Protein AF-A0A96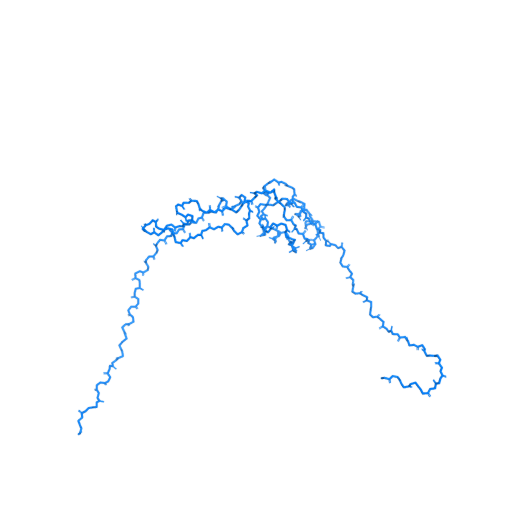7XVN3-F1 (afdb_monomer)

Solvent-accessible surface area (backbone atoms only — not comparable to full-atom values): 9947 Å² total; per-residue (Å²): 134,88,84,81,89,66,97,76,91,80,89,77,88,74,90,70,81,77,78,78,86,79,85,83,71,70,46,79,48,76,34,35,53,33,37,35,65,71,79,42,79,40,82,32,69,46,58,71,54,41,42,75,48,28,42,64,95,50,77,76,70,59,39,54,61,54,52,44,49,41,40,73,71,68,49,59,40,35,34,42,27,28,51,77,66,92,84,70,48,55,30,58,48,78,53,64,86,37,16,54,54,46,101,84,67,50,47,78,45,75,49,65,40,96,36,45,33,72,61,34,73,74,65,83,86,86,87,80,92,80,81,80,87,75,75,80,75,76,77,77,84,68,80,76,84,87,82,89,87,89,132

Radius of gyration: 32.34 Å; Cα contacts (8 Å, |Δi|>4): 183; chains: 1; bounding box: 87×84×62 Å

Mean predicted aligned error: 13.22 Å

Foldseek 3Di:
DDDDDDDDDDDDDDPDDDPPDDDPLEEEEEEAFAWADAQDKDKDQALVVCCVHGNAPDDDDCRNVVRNVCVVVVRGMYIYHHHDDPPFDWDFQPPPPGADADVVRHHDGTDIDPTTHPVNVPDDDDDDDDDPPPPPPPPPPPPDDPDDDDD

Nearest PDB structures (foldseek):
  8bky-assembly1_A  TM=7.653E-01  e=6.037E-07  Streptomyces coelicolor A3(2)
  9ezm-assembly1_A  TM=6.436E-01  e=4.775E-06  Halogeometricum borinquense DSM 11551
  3foa-assembly1_A  TM=8.778E-01  e=8.072E-03  Tequatrovirus T4
  3j2m-assembly1_U  TM=8.778E-01  e=8.072E-03  Tequatrovirus T4
  8q1i-assembly1_B  TM=6.507E-01  e=1.444E-02  Staphylococcus phage 812

Secondary structure (DSSP, 8-state):
-----SSS-------PPPPPPPP---EEEEE--SSS-BS--EEESSHHHHHHHH-SS-SSSSHHHHHHHHHHTT---EEEEE---TT----B--SGGGEEEPTTS-EEEE-B-SSSSGGGGG-----------------------------

pLDDT: mean 80.83, std 15.82, range [36.34, 97.44]

Structure (mmCIF, N/CA/C/O backbone):
data_AF-A0A967XVN3-F1
#
_entry.id   AF-A0A967XVN3-F1
#
loop_
_atom_site.group_PDB
_atom_site.id
_atom_site.type_symbol
_atom_site.label_atom_id
_atom_site.label_alt_id
_atom_site.label_comp_id
_atom_site.label_asym_id
_atom_site.label_entity_id
_atom_site.label_seq_id
_atom_site.pdbx_PDB_ins_code
_atom_site.Cartn_x
_atom_site.Cartn_y
_atom_site.Cartn_z
_atom_site.occupancy
_atom_site.B_iso_or_equiv
_atom_site.auth_seq_id
_atom_site.auth_comp_id
_atom_site.auth_asym_id
_atom_site.auth_atom_id
_atom_site.pdbx_PDB_model_num
ATOM 1 N N . MET A 1 1 ? 29.209 -35.602 -27.046 1.00 56.28 1 MET A N 1
ATOM 2 C CA . MET A 1 1 ? 30.549 -35.497 -26.429 1.00 56.28 1 MET A CA 1
ATOM 3 C C . MET A 1 1 ? 31.554 -35.508 -27.567 1.00 56.28 1 MET A C 1
ATOM 5 O O . MET A 1 1 ? 31.490 -36.427 -28.370 1.00 56.28 1 MET A O 1
ATOM 9 N N . ILE A 1 2 ? 32.365 -34.458 -27.725 1.00 62.34 2 ILE A N 1
ATOM 10 C CA . ILE A 1 2 ? 33.349 -34.391 -28.818 1.00 62.34 2 ILE A CA 1
ATOM 11 C C . ILE A 1 2 ? 34.556 -35.232 -28.404 1.00 62.34 2 ILE A C 1
ATOM 13 O O . ILE A 1 2 ? 35.124 -34.995 -27.341 1.00 62.34 2 ILE A O 1
ATOM 17 N N . ASP A 1 3 ? 34.905 -36.210 -29.229 1.00 67.56 3 ASP A N 1
ATOM 18 C CA . ASP A 1 3 ? 36.033 -37.111 -29.015 1.00 67.56 3 ASP A CA 1
ATOM 19 C C . ASP A 1 3 ? 37.289 -36.512 -29.677 1.00 67.56 3 ASP A C 1
ATOM 21 O O . ASP A 1 3 ? 37.406 -36.481 -30.903 1.00 67.56 3 ASP A O 1
ATOM 25 N N . LEU A 1 4 ? 38.187 -35.943 -28.866 1.00 73.75 4 LEU A N 1
ATOM 26 C CA . LEU A 1 4 ? 39.402 -35.252 -29.315 1.00 73.75 4 LEU A CA 1
ATOM 27 C C . LEU A 1 4 ? 40.594 -36.209 -29.205 1.00 73.75 4 LEU A C 1
ATOM 29 O O . LEU A 1 4 ? 41.177 -36.368 -28.136 1.00 73.75 4 LEU A O 1
ATOM 33 N N . ARG A 1 5 ? 40.944 -36.871 -30.312 1.00 69.25 5 ARG A N 1
ATOM 34 C CA . ARG A 1 5 ? 41.930 -37.970 -30.325 1.00 69.25 5 ARG A CA 1
ATOM 35 C C . ARG A 1 5 ? 43.361 -37.574 -30.698 1.00 69.25 5 ARG A C 1
ATOM 37 O O . ARG A 1 5 ? 44.228 -38.440 -30.750 1.00 69.25 5 ARG A O 1
ATOM 44 N N . THR A 1 6 ? 43.636 -36.296 -30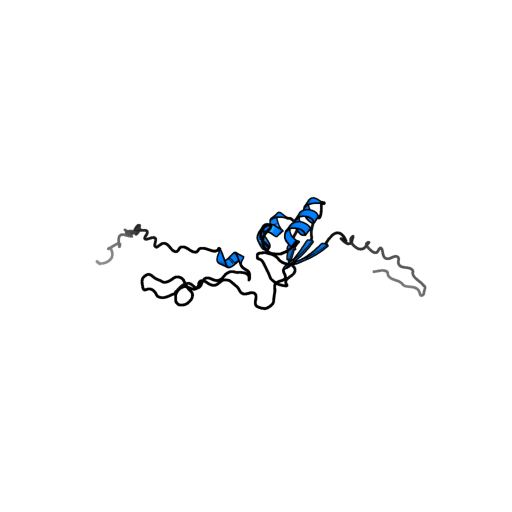.944 1.00 80.50 6 THR A N 1
ATOM 45 C CA . THR A 1 6 ? 44.976 -35.824 -31.335 1.00 80.50 6 THR A CA 1
ATOM 46 C C . THR A 1 6 ? 45.370 -34.558 -30.576 1.00 80.50 6 THR A C 1
ATOM 48 O O . THR A 1 6 ? 44.510 -33.709 -30.341 1.00 80.50 6 THR A O 1
ATOM 51 N N . PRO A 1 7 ? 46.650 -34.395 -30.194 1.00 77.44 7 PRO A N 1
ATOM 52 C CA . PRO A 1 7 ? 47.117 -33.161 -29.572 1.00 77.44 7 PRO A CA 1
ATOM 53 C C . PRO A 1 7 ? 47.007 -31.988 -30.560 1.00 77.44 7 PRO A C 1
ATOM 55 O O . PRO A 1 7 ? 47.524 -32.056 -31.673 1.00 77.44 7 PRO A O 1
ATOM 58 N N . GLY A 1 8 ? 46.320 -30.918 -30.152 1.00 82.94 8 GLY A N 1
ATOM 59 C CA . GLY A 1 8 ? 46.074 -29.727 -30.967 1.00 82.94 8 GLY A CA 1
ATOM 60 C C . GLY A 1 8 ? 45.205 -28.693 -30.243 1.00 82.94 8 GLY A C 1
ATOM 61 O O . GLY A 1 8 ? 44.666 -28.965 -29.170 1.00 82.94 8 GLY A O 1
ATOM 62 N N . VAL A 1 9 ? 45.079 -27.495 -30.820 1.00 85.75 9 VAL A N 1
ATOM 63 C CA . VAL A 1 9 ? 44.182 -26.439 -30.320 1.00 85.75 9 VAL A CA 1
ATOM 64 C C . VAL A 1 9 ? 42.836 -26.567 -31.027 1.00 85.75 9 VAL A C 1
ATOM 66 O O . VAL A 1 9 ? 42.774 -26.502 -32.252 1.00 85.75 9 VAL A O 1
ATOM 69 N N . TYR A 1 10 ? 41.763 -26.728 -30.253 1.00 81.38 10 TYR A N 1
ATOM 70 C CA . TYR A 1 10 ? 40.398 -26.841 -30.766 1.00 81.38 10 TYR A CA 1
ATOM 71 C C . TYR A 1 10 ? 39.571 -25.648 -30.304 1.00 81.38 10 TYR A C 1
ATOM 73 O O . TYR A 1 10 ? 39.426 -25.412 -29.104 1.00 81.38 10 TYR A O 1
ATOM 81 N N . ILE A 1 11 ? 39.008 -24.912 -31.259 1.00 81.06 11 ILE A N 1
ATOM 82 C CA . ILE A 1 11 ? 38.054 -23.841 -30.981 1.00 81.06 11 ILE A CA 1
ATOM 83 C C . ILE A 1 11 ? 36.667 -24.472 -30.928 1.00 81.06 11 ILE A C 1
ATOM 85 O O . ILE A 1 11 ? 36.260 -25.183 -31.847 1.00 81.06 11 ILE A O 1
ATOM 89 N N . ARG A 1 12 ? 35.951 -24.232 -29.832 1.00 80.44 12 ARG A N 1
ATOM 90 C CA . ARG A 1 12 ? 34.535 -24.566 -29.714 1.00 80.44 12 ARG A CA 1
ATOM 91 C C . ARG A 1 12 ? 33.752 -23.271 -29.653 1.00 80.44 12 ARG A C 1
ATOM 93 O O . ARG A 1 12 ? 33.872 -22.529 -28.682 1.00 80.44 12 ARG A O 1
ATOM 100 N N . GLU A 1 13 ? 32.919 -23.054 -30.655 1.00 80.94 13 GLU A N 1
ATOM 101 C CA . GLU A 1 13 ? 31.881 -22.039 -30.581 1.00 80.94 13 GLU A CA 1
ATOM 102 C C . GLU A 1 13 ? 30.761 -22.576 -29.692 1.00 80.94 13 GLU A C 1
ATOM 104 O O . GLU A 1 13 ? 30.229 -23.667 -29.906 1.00 80.94 13 GLU A O 1
ATOM 109 N N . VAL A 1 14 ? 30.474 -21.845 -28.622 1.00 84.00 14 VAL A N 1
ATOM 110 C CA . VAL A 1 14 ? 29.335 -22.117 -27.753 1.00 84.00 14 VAL A CA 1
ATOM 111 C C . VAL A 1 14 ? 28.312 -21.043 -28.071 1.00 84.00 14 VAL A C 1
ATOM 113 O O . VAL A 1 14 ? 28.527 -19.874 -27.747 1.00 84.00 14 VAL A O 1
ATOM 116 N N . GLU A 1 15 ? 27.209 -21.425 -28.714 1.00 80.69 15 GLU A N 1
ATOM 117 C CA . GLU A 1 15 ? 26.065 -20.527 -28.850 1.00 80.69 15 GLU A CA 1
ATOM 118 C C . GLU A 1 15 ? 25.553 -20.195 -27.448 1.00 80.69 15 GLU A C 1
ATOM 120 O O . GLU A 1 15 ? 25.036 -21.047 -26.724 1.00 80.69 15 GLU A O 1
ATOM 125 N N . THR A 1 16 ? 25.762 -18.948 -27.036 1.00 80.69 16 THR A N 1
ATOM 126 C CA . THR A 1 16 ? 25.252 -18.442 -25.765 1.00 80.69 16 THR A CA 1
ATOM 127 C C . THR A 1 16 ? 23.926 -17.761 -26.054 1.00 80.69 16 THR A C 1
ATOM 129 O O . THR A 1 16 ? 23.860 -16.874 -26.904 1.00 80.69 16 THR A O 1
ATOM 132 N N . GLN A 1 17 ? 22.859 -18.176 -25.369 1.00 84.31 17 GLN A N 1
ATOM 133 C CA . GLN A 1 17 ? 21.588 -17.463 -25.463 1.00 84.31 17 GLN A CA 1
ATOM 134 C C . GLN A 1 17 ? 21.782 -16.028 -24.971 1.00 84.31 17 GLN A C 1
ATOM 136 O O . GLN A 1 17 ? 22.428 -15.800 -23.944 1.00 84.31 17 GLN A O 1
ATOM 141 N N . ALA A 1 18 ? 21.223 -15.063 -25.703 1.00 83.50 18 ALA A N 1
ATOM 142 C CA . ALA A 1 18 ? 21.201 -13.683 -25.243 1.00 83.50 18 ALA A CA 1
ATOM 143 C C . ALA A 1 18 ? 20.495 -13.618 -23.875 1.00 83.50 18 ALA A C 1
ATOM 145 O O . ALA A 1 18 ? 19.477 -14.295 -23.688 1.00 83.50 18 ALA A O 1
ATOM 146 N N . PRO A 1 19 ? 21.011 -12.831 -22.912 1.00 81.81 19 PRO A N 1
ATOM 147 C CA . PRO A 1 19 ? 20.325 -12.652 -21.643 1.00 81.81 19 PRO A CA 1
ATOM 148 C C . PRO A 1 19 ? 18.916 -12.091 -21.900 1.00 81.81 19 PRO A C 1
ATOM 150 O O . PRO A 1 19 ? 18.735 -11.298 -22.832 1.00 81.81 19 PRO A O 1
ATOM 153 N N . PRO A 1 20 ? 17.909 -12.487 -21.103 1.00 85.19 20 PRO A N 1
ATOM 154 C CA . PRO A 1 20 ? 16.567 -11.940 -21.245 1.00 85.19 20 PRO A CA 1
ATOM 155 C C . PRO A 1 20 ? 16.607 -10.415 -21.090 1.00 85.19 20 PRO A C 1
ATOM 157 O O . PRO A 1 20 ? 17.397 -9.881 -20.308 1.00 85.19 20 PRO A O 1
ATOM 160 N N . GLY A 1 21 ? 15.751 -9.711 -21.834 1.00 82.44 21 GLY A N 1
ATOM 161 C CA . GLY A 1 21 ? 15.639 -8.258 -21.732 1.00 82.44 21 GLY A CA 1
ATOM 162 C C . GLY A 1 21 ? 15.350 -7.824 -20.292 1.00 82.44 21 GLY A C 1
ATOM 163 O O . GLY A 1 21 ? 14.484 -8.393 -19.624 1.00 82.44 21 GLY A O 1
ATOM 164 N N . LEU A 1 22 ? 16.083 -6.822 -19.805 1.00 83.44 22 LEU A N 1
ATOM 165 C CA . LEU A 1 22 ? 15.888 -6.275 -18.467 1.00 83.44 22 LEU A CA 1
ATOM 166 C C . LEU A 1 22 ? 14.782 -5.216 -18.498 1.00 83.44 22 LEU A C 1
ATOM 168 O O . LEU A 1 22 ? 14.857 -4.258 -19.266 1.00 83.44 22 LEU A O 1
ATOM 172 N N . ARG A 1 23 ? 13.770 -5.366 -17.639 1.00 81.81 23 ARG A N 1
ATOM 173 C CA . ARG A 1 23 ? 12.772 -4.315 -17.408 1.00 81.81 23 ARG A CA 1
ATOM 174 C C . ARG A 1 23 ? 13.407 -3.168 -16.629 1.00 81.81 23 ARG A C 1
ATOM 176 O O . ARG A 1 23 ? 13.885 -3.370 -15.516 1.00 81.81 23 ARG A O 1
ATOM 183 N N . LEU A 1 24 ? 13.395 -1.977 -17.219 1.00 84.19 24 LEU A N 1
ATOM 184 C CA . LEU A 1 24 ? 13.911 -0.736 -16.623 1.00 84.19 24 LEU A CA 1
ATOM 185 C C . LEU A 1 24 ? 12.791 0.256 -16.270 1.00 84.19 24 LEU A C 1
ATOM 187 O O . LEU A 1 24 ? 13.057 1.380 -15.866 1.00 84.19 24 LEU A O 1
ATOM 191 N N . ASP A 1 25 ? 11.539 -0.159 -16.432 1.00 86.25 25 ASP A N 1
ATOM 192 C CA . ASP A 1 25 ? 10.337 0.660 -16.288 1.00 86.25 25 ASP A CA 1
ATOM 193 C C . ASP A 1 25 ? 9.683 0.551 -14.896 1.00 86.25 25 ASP A C 1
ATOM 195 O O . ASP A 1 25 ? 8.724 1.259 -14.585 1.00 86.25 25 ASP A O 1
ATOM 199 N N . ILE A 1 26 ? 10.212 -0.320 -14.030 1.00 91.88 26 ILE A N 1
ATOM 200 C CA . ILE A 1 26 ? 9.673 -0.560 -12.689 1.00 91.88 26 ILE A CA 1
ATOM 201 C C . ILE A 1 26 ? 10.133 0.548 -11.738 1.00 91.88 26 ILE A C 1
ATOM 203 O O . ILE A 1 26 ? 11.283 0.585 -11.303 1.00 91.88 26 ILE A O 1
ATOM 207 N N . THR A 1 27 ? 9.203 1.428 -11.372 1.00 94.56 27 THR A N 1
ATOM 208 C CA . THR A 1 27 ? 9.466 2.558 -10.467 1.00 94.56 27 THR A CA 1
ATOM 209 C C . THR A 1 27 ? 9.186 2.191 -9.007 1.00 94.56 27 THR A C 1
ATOM 211 O O . THR A 1 27 ? 8.298 1.390 -8.717 1.00 94.56 27 THR A O 1
ATOM 214 N N . GLY A 1 28 ? 9.929 2.781 -8.068 1.00 95.44 28 GLY A N 1
ATOM 215 C CA . GLY A 1 28 ? 9.671 2.688 -6.629 1.00 95.44 28 GLY A CA 1
ATOM 216 C C . GLY A 1 28 ? 9.177 4.019 -6.059 1.00 95.44 28 GLY A C 1
ATOM 217 O O . GLY A 1 28 ? 9.797 5.053 -6.291 1.00 95.44 28 GLY A O 1
ATOM 218 N N . PHE A 1 29 ? 8.096 3.992 -5.283 1.00 96.69 29 PHE A N 1
ATOM 219 C CA . PHE A 1 29 ? 7.552 5.144 -4.569 1.00 96.69 29 PHE A CA 1
ATOM 220 C C . PHE A 1 29 ? 7.622 4.924 -3.062 1.00 96.69 29 PHE A C 1
ATOM 222 O O . PHE A 1 29 ? 7.350 3.831 -2.564 1.00 96.69 29 PHE A O 1
ATOM 229 N N . VAL A 1 30 ? 7.937 5.987 -2.329 1.00 96.19 30 VAL A N 1
ATOM 230 C CA . VAL A 1 30 ? 7.960 5.985 -0.866 1.00 96.19 30 VAL A CA 1
ATOM 231 C C . VAL A 1 30 ? 7.195 7.201 -0.373 1.00 96.19 30 VAL A C 1
ATOM 233 O O . VAL A 1 30 ? 7.429 8.314 -0.841 1.00 96.19 30 VAL A O 1
ATOM 236 N N . GLY A 1 31 ? 6.269 7.006 0.562 1.00 93.44 31 GLY A N 1
ATOM 237 C CA . GLY A 1 31 ? 5.500 8.118 1.109 1.00 93.44 31 GLY A CA 1
ATOM 238 C C . GLY A 1 31 ? 4.459 7.700 2.135 1.00 93.44 31 GLY A C 1
ATOM 239 O O . GLY A 1 31 ? 4.362 6.538 2.519 1.00 93.44 31 GLY A O 1
ATOM 240 N N . GLN A 1 32 ? 3.676 8.669 2.591 1.00 92.06 32 GLN A N 1
ATOM 241 C CA . GLN A 1 32 ? 2.578 8.421 3.518 1.00 92.06 32 GLN A CA 1
ATOM 242 C C . GLN A 1 32 ? 1.332 7.951 2.762 1.00 92.06 32 GLN A C 1
ATOM 244 O O . GLN A 1 32 ? 1.035 8.435 1.673 1.00 92.06 32 GLN A O 1
ATOM 249 N N . ALA A 1 33 ? 0.611 7.012 3.366 1.00 92.31 33 ALA A N 1
ATOM 250 C CA . ALA A 1 33 ? -0.665 6.496 2.882 1.00 92.31 33 ALA A CA 1
ATOM 251 C C . ALA A 1 33 ? -1.624 6.273 4.058 1.00 92.31 33 ALA A C 1
ATOM 253 O O . ALA A 1 33 ? -1.196 6.121 5.212 1.00 92.31 33 ALA A O 1
ATOM 254 N N . GLU A 1 34 ? -2.918 6.235 3.759 1.00 89.88 34 GLU A N 1
ATOM 255 C CA . GLU A 1 34 ? -3.998 6.125 4.739 1.00 89.88 34 GLU A CA 1
ATOM 256 C C . GLU A 1 34 ? -3.940 4.798 5.515 1.00 89.88 34 GLU A C 1
ATOM 258 O O . GLU A 1 34 ? -4.013 4.768 6.750 1.00 89.88 34 GLU A O 1
ATOM 263 N N . ARG A 1 35 ? -3.721 3.699 4.785 1.00 90.75 35 ARG A N 1
ATOM 264 C CA . ARG A 1 35 ? -3.696 2.323 5.297 1.00 90.75 35 ARG A CA 1
ATOM 265 C C . ARG A 1 35 ? -2.660 1.469 4.568 1.00 90.75 35 ARG A C 1
ATOM 267 O O . ARG A 1 35 ? -1.910 1.967 3.740 1.00 90.75 35 ARG A O 1
ATOM 274 N N . GLY A 1 36 ? -2.581 0.190 4.921 1.00 92.31 36 GLY A N 1
ATOM 275 C CA . GLY A 1 36 ? -1.682 -0.775 4.282 1.00 92.31 36 GLY A CA 1
ATOM 276 C C . GLY A 1 36 ? -0.409 -1.088 5.081 1.00 92.31 36 GLY A C 1
ATOM 277 O O . GLY A 1 36 ? -0.188 -0.489 6.142 1.00 92.31 36 GLY A O 1
ATOM 278 N N . PRO A 1 37 ? 0.410 -2.038 4.594 1.00 93.38 37 PRO A N 1
ATOM 279 C CA . PRO A 1 37 ? 1.631 -2.486 5.262 1.00 93.38 37 PRO A CA 1
ATOM 280 C C . PRO A 1 37 ? 2.622 -1.340 5.463 1.00 93.38 37 PRO A C 1
ATOM 282 O O . PRO A 1 37 ? 2.834 -0.542 4.554 1.00 93.38 37 PRO A O 1
ATOM 285 N N . LEU A 1 38 ? 3.220 -1.257 6.651 1.00 93.12 38 LEU A N 1
ATOM 286 C CA . LEU A 1 38 ? 4.192 -0.220 6.997 1.00 93.12 38 LEU A CA 1
ATOM 287 C C . LEU A 1 38 ? 5.616 -0.716 6.720 1.00 93.12 38 LEU A C 1
ATOM 289 O O . LEU A 1 38 ? 5.930 -1.853 7.066 1.00 93.12 38 LEU A O 1
ATOM 293 N N . ASP A 1 39 ? 6.448 0.130 6.112 1.00 93.31 39 ASP A N 1
ATOM 294 C CA . ASP A 1 39 ? 7.872 -0.111 5.829 1.00 93.31 39 ASP A CA 1
ATOM 295 C C . ASP A 1 39 ? 8.158 -1.376 4.994 1.00 93.31 39 ASP A C 1
ATOM 297 O O . ASP A 1 39 ? 9.282 -1.874 4.950 1.00 93.31 39 ASP A O 1
ATOM 301 N N . LEU A 1 40 ? 7.141 -1.892 4.293 1.00 94.56 40 LEU A N 1
ATOM 302 C CA . LEU A 1 40 ? 7.231 -3.097 3.474 1.00 94.56 40 LEU A CA 1
ATOM 303 C C . LEU A 1 40 ? 6.901 -2.767 2.008 1.00 94.56 40 LEU A C 1
ATOM 305 O O . LEU A 1 40 ? 5.788 -2.306 1.737 1.00 94.56 40 LEU A O 1
ATOM 309 N N . PRO A 1 41 ? 7.810 -3.026 1.049 1.00 96.50 41 PRO A N 1
ATOM 310 C CA . PRO A 1 41 ? 7.563 -2.745 -0.361 1.00 96.50 41 PRO A CA 1
ATOM 311 C C . PRO A 1 41 ? 6.468 -3.653 -0.920 1.00 96.50 41 PRO A C 1
ATOM 313 O O . PRO A 1 41 ? 6.581 -4.877 -0.883 1.00 96.50 41 PRO A O 1
ATOM 316 N N . GLN A 1 42 ? 5.417 -3.045 -1.469 1.00 96.88 42 GLN A N 1
ATOM 317 C CA . GLN A 1 42 ? 4.317 -3.753 -2.120 1.00 96.88 42 GLN A CA 1
ATOM 318 C C . GLN A 1 42 ? 4.418 -3.614 -3.642 1.00 96.88 42 GLN A C 1
ATOM 320 O O . GLN A 1 42 ? 4.409 -2.483 -4.133 1.00 96.88 42 GLN A O 1
ATOM 325 N N . PRO A 1 43 ? 4.512 -4.722 -4.402 1.00 96.75 43 PRO A N 1
ATOM 326 C CA . PRO A 1 43 ? 4.431 -4.678 -5.855 1.00 96.75 43 PRO A CA 1
ATOM 327 C C . PRO A 1 43 ? 2.991 -4.397 -6.286 1.00 96.75 43 PRO A C 1
ATOM 329 O O . PRO A 1 43 ? 2.081 -5.155 -5.956 1.00 96.75 43 PRO A O 1
ATOM 332 N N . LEU A 1 44 ? 2.795 -3.342 -7.068 1.00 96.88 44 LEU A N 1
ATOM 333 C CA . LEU A 1 44 ? 1.496 -2.940 -7.591 1.00 96.88 44 LEU A CA 1
ATOM 334 C C . LEU A 1 44 ? 1.518 -2.943 -9.129 1.00 96.88 44 LEU A C 1
ATOM 336 O O . LEU A 1 44 ? 2.358 -2.268 -9.726 1.00 96.88 44 LEU A O 1
ATOM 340 N N . PRO A 1 45 ? 0.604 -3.680 -9.781 1.00 95.81 45 PRO A N 1
ATOM 341 C CA . PRO A 1 45 ? 0.449 -3.712 -11.234 1.00 95.81 45 PRO A CA 1
ATOM 342 C C . PRO A 1 45 ? -0.589 -2.704 -11.759 1.00 95.81 45 PRO A C 1
ATOM 344 O O . PRO A 1 45 ? -0.804 -2.620 -12.960 1.00 95.81 45 PRO A O 1
ATOM 347 N N . SER A 1 46 ? -1.315 -1.996 -10.888 1.00 96.38 46 SER A N 1
ATOM 348 C CA . SER A 1 46 ? -2.327 -1.023 -11.313 1.00 96.38 46 SER A CA 1
ATOM 349 C C . SER A 1 46 ? -2.695 -0.033 -10.209 1.00 96.38 46 SER A C 1
ATOM 351 O O . SER A 1 46 ? -2.502 -0.298 -9.018 1.00 96.38 46 SER A O 1
ATOM 353 N N . TRP A 1 47 ? -3.324 1.074 -10.612 1.00 96.31 47 TRP A N 1
ATOM 354 C CA . TRP A 1 47 ? -3.941 2.034 -9.695 1.00 96.31 47 TRP A CA 1
ATOM 355 C C . TRP A 1 47 ? -5.041 1.406 -8.824 1.00 96.31 47 TRP A C 1
ATOM 357 O O . TRP A 1 47 ? -5.102 1.663 -7.625 1.00 96.31 47 TRP A O 1
ATOM 367 N N . GLY A 1 48 ? -5.871 0.518 -9.380 1.00 96.94 48 GLY A N 1
ATOM 368 C CA . GLY A 1 48 ? -6.913 -0.164 -8.603 1.00 96.94 48 GLY A CA 1
ATOM 369 C C . GLY A 1 48 ? -6.337 -0.972 -7.436 1.00 96.94 48 GLY A C 1
ATOM 370 O O . GLY A 1 48 ? -6.892 -0.968 -6.338 1.00 96.94 48 GLY A O 1
ATOM 371 N N . GLN A 1 49 ? -5.172 -1.597 -7.632 1.00 96.38 49 GLN A N 1
ATOM 372 C CA . GLN A 1 49 ? -4.500 -2.323 -6.556 1.00 96.38 49 GLN A CA 1
ATOM 373 C C . GLN A 1 49 ? -3.873 -1.387 -5.516 1.00 96.38 49 GLN A C 1
ATOM 375 O O . GLN A 1 49 ? -3.857 -1.722 -4.332 1.00 96.38 49 GLN A O 1
ATOM 380 N N . TYR A 1 50 ? -3.424 -0.193 -5.920 1.00 96.44 50 TYR A N 1
ATOM 381 C CA . TYR A 1 50 ? -3.031 0.848 -4.968 1.00 96.44 50 TYR A CA 1
ATOM 382 C C . TYR A 1 50 ? -4.193 1.206 -4.036 1.00 96.44 50 TYR A C 1
ATOM 384 O O . TYR A 1 50 ? -4.036 1.116 -2.819 1.00 96.44 50 TYR A O 1
ATOM 392 N N . LEU A 1 51 ? -5.372 1.505 -4.595 1.00 95.38 51 LEU A N 1
ATOM 393 C CA . LEU A 1 51 ? -6.570 1.847 -3.819 1.00 95.38 51 LEU A CA 1
ATOM 394 C C . LEU A 1 51 ? -6.940 0.754 -2.809 1.00 95.38 51 LEU A C 1
ATOM 396 O O . LEU A 1 51 ? -7.282 1.040 -1.660 1.00 95.38 51 LEU A O 1
ATOM 400 N N . GLN A 1 52 ? -6.828 -0.515 -3.214 1.00 94.31 52 GLN A N 1
ATOM 401 C CA . GLN A 1 52 ? -7.124 -1.671 -2.366 1.00 94.31 52 GLN A CA 1
ATOM 402 C C . GLN A 1 52 ? -6.130 -1.881 -1.221 1.00 94.31 52 GLN A C 1
ATOM 404 O O . GLN A 1 52 ? -6.536 -2.389 -0.175 1.00 94.31 52 GLN A O 1
ATOM 409 N N . VAL A 1 53 ? -4.861 -1.505 -1.377 1.00 94.38 53 VAL A N 1
ATOM 410 C CA . VAL A 1 53 ? -3.829 -1.728 -0.351 1.00 94.38 53 VAL A CA 1
ATOM 411 C C . VAL A 1 53 ? -3.642 -0.496 0.531 1.00 94.38 53 VAL A C 1
ATOM 413 O O . VAL A 1 53 ? -3.601 -0.621 1.756 1.00 94.38 53 VAL A O 1
ATOM 416 N N . PHE A 1 54 ? -3.545 0.681 -0.084 1.00 94.00 54 PHE A N 1
ATOM 417 C CA . PHE A 1 54 ? -3.084 1.913 0.553 1.00 94.00 54 PHE A CA 1
ATOM 418 C C . PHE A 1 54 ? -4.187 2.943 0.822 1.00 94.00 54 PHE A C 1
ATOM 420 O O . PHE A 1 54 ? -3.974 3.832 1.650 1.00 94.00 54 PHE A O 1
ATOM 427 N N . GLY A 1 55 ? -5.371 2.765 0.228 1.00 92.19 55 GLY A N 1
ATOM 428 C CA . GLY A 1 55 ? -6.489 3.707 0.327 1.00 92.19 55 GLY A CA 1
ATOM 429 C C . GLY A 1 55 ? -6.545 4.674 -0.854 1.00 92.19 55 GLY A C 1
ATOM 430 O O . GLY A 1 55 ? -5.769 4.553 -1.803 1.00 92.19 55 GLY A O 1
ATOM 431 N N . ASP A 1 56 ? -7.501 5.596 -0.801 1.00 92.25 56 ASP A N 1
ATOM 432 C CA . ASP A 1 56 ? -7.726 6.593 -1.853 1.00 92.25 56 ASP A CA 1
ATOM 433 C C . ASP A 1 56 ? -6.843 7.840 -1.647 1.00 92.25 56 ASP A C 1
ATOM 435 O O . ASP A 1 56 ? -5.879 7.817 -0.875 1.00 92.25 56 ASP A O 1
ATOM 439 N N . PHE A 1 57 ? -7.149 8.938 -2.340 1.00 90.12 57 PHE A N 1
ATOM 440 C CA . PHE A 1 57 ? -6.594 10.271 -2.110 1.00 90.12 57 PHE A CA 1
ATOM 441 C C . PHE A 1 57 ? -6.929 10.772 -0.693 1.00 90.12 57 PHE A C 1
ATOM 443 O O . PHE A 1 57 ? -7.800 11.615 -0.493 1.00 90.12 57 PHE A O 1
ATOM 450 N N . GLY A 1 58 ? -6.233 10.243 0.309 1.00 77.25 58 GLY A N 1
ATOM 451 C CA . GLY A 1 58 ? -6.471 10.520 1.718 1.00 77.25 58 GLY A CA 1
ATOM 452 C C . GLY A 1 58 ? -5.184 10.727 2.513 1.00 77.25 58 GLY A C 1
ATOM 453 O O . GLY A 1 58 ? -4.107 10.244 2.158 1.00 77.25 58 GLY A O 1
ATOM 454 N N . GLY A 1 59 ? -5.315 11.440 3.633 1.00 71.00 59 GLY A N 1
ATOM 455 C CA . GLY A 1 59 ? -4.229 11.696 4.579 1.00 71.00 59 GLY A CA 1
ATOM 456 C C . GLY A 1 59 ? -3.291 12.842 4.188 1.00 71.00 59 GLY A C 1
ATOM 457 O O . GLY A 1 59 ? -3.603 13.694 3.358 1.00 71.00 59 GLY A O 1
ATOM 458 N N . PHE A 1 60 ? -2.128 12.876 4.842 1.00 69.38 60 PHE A N 1
ATOM 459 C CA . PHE A 1 60 ? -1.088 13.875 4.615 1.00 69.38 60 PHE A CA 1
ATOM 460 C C . PHE A 1 60 ? -0.065 13.325 3.616 1.00 69.38 60 PHE A C 1
ATOM 462 O O . PHE A 1 60 ? 0.632 12.364 3.917 1.00 69.38 60 PHE A O 1
ATOM 469 N N . GLY A 1 61 ? 0.051 13.922 2.430 1.00 82.81 61 GLY A N 1
ATOM 470 C CA . GLY A 1 61 ? 1.120 13.599 1.481 1.00 82.81 61 GLY A CA 1
ATOM 471 C C . GLY A 1 61 ? 0.679 13.520 0.024 1.00 82.81 61 GLY A C 1
ATOM 472 O O . GLY A 1 61 ? -0.497 13.629 -0.307 1.00 82.81 61 GLY A O 1
ATOM 473 N N . TYR A 1 62 ? 1.665 13.320 -0.851 1.00 92.12 62 TYR A N 1
ATOM 474 C CA . TYR A 1 62 ? 1.477 13.318 -2.306 1.00 92.12 62 TYR A CA 1
ATOM 475 C C . TYR A 1 62 ? 1.565 11.925 -2.942 1.00 92.12 62 TYR A C 1
ATOM 477 O O . TYR A 1 62 ? 1.458 11.805 -4.158 1.00 92.12 62 TYR A O 1
ATOM 485 N N . LEU A 1 63 ? 1.744 10.872 -2.136 1.00 94.31 63 LEU A N 1
ATOM 486 C CA . LEU A 1 63 ? 1.908 9.500 -2.621 1.00 94.31 63 LEU A CA 1
ATOM 487 C C . LEU A 1 63 ? 0.753 9.009 -3.517 1.00 94.31 63 LEU A C 1
ATOM 489 O O . LEU A 1 63 ? 1.051 8.491 -4.590 1.00 94.31 63 LEU A O 1
ATOM 493 N N . PRO A 1 64 ? -0.538 9.165 -3.153 1.00 95.19 64 PRO A N 1
ATOM 494 C CA . PRO A 1 64 ? -1.618 8.705 -4.030 1.00 95.19 64 PRO A CA 1
ATOM 495 C C . PRO A 1 64 ? -1.621 9.459 -5.365 1.00 95.19 64 PRO A C 1
ATOM 497 O O . PRO A 1 64 ? -1.804 8.854 -6.415 1.00 95.19 64 PRO A O 1
ATOM 500 N N . TYR A 1 65 ? -1.314 10.759 -5.351 1.00 95.75 65 TYR A N 1
ATOM 501 C CA . TYR A 1 65 ? -1.254 11.590 -6.555 1.00 95.75 65 TYR A CA 1
ATOM 502 C C . TYR A 1 65 ? -0.118 11.187 -7.498 1.00 95.75 65 TYR A C 1
ATOM 504 O O . TYR A 1 65 ? -0.329 11.100 -8.706 1.00 95.75 65 TYR A O 1
ATOM 512 N N . THR A 1 66 ? 1.078 10.918 -6.970 1.00 95.56 66 THR A N 1
ATOM 513 C CA . THR A 1 66 ? 2.227 10.520 -7.796 1.00 95.56 66 THR A CA 1
ATOM 514 C C . THR A 1 66 ? 2.047 9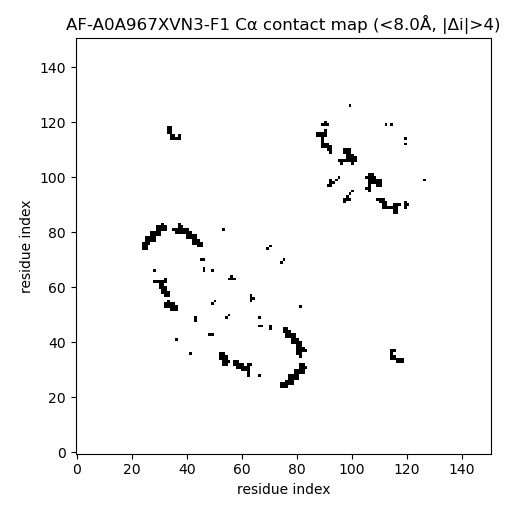.127 -8.384 1.00 95.56 66 THR A C 1
ATOM 516 O O . THR A 1 66 ? 2.341 8.922 -9.560 1.00 95.56 66 THR A O 1
ATOM 519 N N . VAL A 1 67 ? 1.512 8.184 -7.605 1.00 96.00 67 VAL A N 1
ATOM 520 C CA . VAL A 1 67 ? 1.235 6.824 -8.082 1.00 96.00 67 VAL A CA 1
ATOM 521 C C . VAL A 1 67 ? 0.110 6.829 -9.117 1.00 96.00 67 VAL A C 1
ATOM 523 O O . VAL A 1 67 ? 0.235 6.174 -10.152 1.00 96.00 67 VAL A O 1
ATOM 526 N N . PHE A 1 68 ? -0.951 7.608 -8.895 1.00 96.69 68 PHE A N 1
ATOM 527 C CA . PHE A 1 68 ? -2.008 7.797 -9.886 1.00 96.69 68 PHE A CA 1
ATOM 528 C C . PHE A 1 68 ? -1.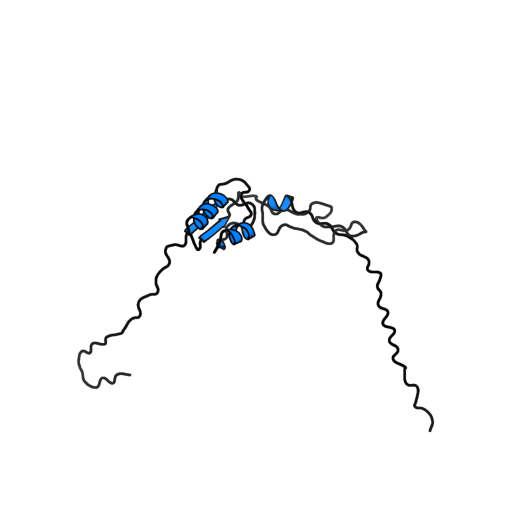450 8.358 -11.195 1.00 96.69 68 PHE A C 1
ATOM 530 O O . PHE A 1 68 ? -1.680 7.785 -12.259 1.00 96.69 68 PHE A O 1
ATOM 537 N N . ALA A 1 69 ? -0.661 9.434 -11.118 1.00 96.62 69 ALA A N 1
ATOM 538 C CA . ALA A 1 69 ? -0.038 10.037 -12.288 1.00 96.62 69 ALA A CA 1
ATOM 539 C C . ALA A 1 69 ? 0.875 9.044 -13.023 1.00 96.62 69 ALA A C 1
ATOM 541 O O . ALA A 1 69 ? 0.856 9.002 -14.247 1.00 96.62 69 ALA A O 1
ATOM 542 N N . PHE A 1 70 ? 1.641 8.214 -12.313 1.00 96.69 70 PHE A N 1
ATOM 543 C CA . PHE A 1 70 ? 2.479 7.183 -12.930 1.00 96.69 70 PHE A CA 1
ATOM 544 C C . PHE A 1 70 ? 1.666 6.202 -13.782 1.00 96.69 70 PHE A C 1
ATOM 546 O O . PHE A 1 70 ? 1.980 6.005 -14.955 1.00 96.69 70 PHE A O 1
ATOM 553 N N . PHE A 1 71 ? 0.592 5.638 -13.225 1.00 96.88 71 PHE A N 1
ATOM 554 C CA . PHE A 1 71 ? -0.276 4.726 -13.974 1.00 96.88 71 PHE A CA 1
ATOM 555 C C . PHE A 1 71 ? -1.013 5.444 -15.115 1.00 96.88 71 PHE A C 1
ATOM 557 O O . PHE A 1 71 ? -1.147 4.889 -16.202 1.00 96.88 71 PHE A O 1
ATOM 564 N N . ALA A 1 72 ? -1.425 6.700 -14.916 1.00 96.81 72 ALA A N 1
ATOM 565 C CA . ALA A 1 72 ? -2.042 7.515 -15.963 1.00 96.81 72 ALA A CA 1
ATOM 566 C C . ALA A 1 72 ? -1.082 7.834 -17.128 1.00 96.81 72 ALA A C 1
ATOM 568 O O . ALA A 1 72 ? -1.527 7.981 -18.262 1.00 96.81 72 ALA A O 1
ATOM 569 N N . ASN A 1 73 ? 0.229 7.896 -16.872 1.00 96.06 73 ASN A N 1
ATOM 570 C CA . ASN A 1 73 ? 1.269 8.073 -17.892 1.00 96.06 73 ASN A CA 1
ATOM 571 C C . ASN A 1 73 ? 1.695 6.753 -18.570 1.00 96.06 73 ASN A C 1
ATOM 573 O O . ASN A 1 73 ? 2.676 6.735 -19.310 1.00 96.06 73 ASN A O 1
ATOM 577 N N . GLY A 1 74 ? 0.979 5.649 -18.333 1.00 94.62 74 GLY A N 1
ATOM 578 C CA . GLY A 1 74 ? 1.269 4.350 -18.948 1.00 94.62 74 GLY A CA 1
ATOM 579 C C . GLY A 1 74 ? 2.273 3.491 -18.179 1.00 94.62 74 GLY A C 1
ATOM 580 O O . GLY A 1 74 ? 2.779 2.515 -18.724 1.00 94.62 74 GLY A O 1
ATOM 581 N N . GLY A 1 75 ? 2.569 3.823 -16.919 1.00 94.50 75 GLY A N 1
ATOM 582 C CA . GLY A 1 75 ? 3.332 2.938 -16.047 1.00 94.50 75 GLY A CA 1
ATOM 583 C C . GLY A 1 75 ? 2.597 1.615 -15.820 1.00 94.50 75 GLY A C 1
ATOM 584 O O . GLY A 1 75 ? 1.417 1.615 -15.487 1.00 94.50 75 GLY A O 1
ATOM 585 N N . GLU A 1 76 ? 3.277 0.481 -15.984 1.00 93.25 76 GLU A N 1
ATOM 586 C CA . GLU A 1 76 ? 2.645 -0.844 -15.855 1.00 93.25 76 GLU A CA 1
ATOM 587 C C . GLU A 1 76 ? 2.819 -1.465 -14.467 1.00 93.25 76 GLU A C 1
ATOM 589 O O . GLU A 1 76 ? 1.978 -2.229 -13.999 1.00 93.25 76 GLU A O 1
ATOM 594 N N . ARG A 1 77 ? 3.945 -1.189 -13.803 1.00 94.50 77 ARG A N 1
ATOM 595 C CA . ARG A 1 77 ? 4.276 -1.801 -12.517 1.00 94.50 77 ARG A CA 1
ATOM 596 C C . ARG A 1 77 ? 5.138 -0.879 -11.676 1.00 94.50 77 ARG A C 1
ATOM 598 O O . ARG A 1 77 ? 6.130 -0.335 -12.153 1.00 94.50 77 ARG A O 1
ATOM 605 N N . CYS A 1 78 ? 4.806 -0.771 -10.399 1.00 96.44 78 CYS A N 1
ATOM 606 C CA . CYS A 1 78 ? 5.628 -0.067 -9.429 1.00 96.44 78 CYS A CA 1
ATOM 607 C C . CYS A 1 78 ? 5.714 -0.818 -8.102 1.00 96.44 78 CYS A C 1
ATOM 609 O O . CYS A 1 78 ? 4.969 -1.763 -7.841 1.00 96.44 78 CYS A O 1
ATOM 611 N N . TYR A 1 79 ? 6.648 -0.397 -7.262 1.00 97.25 79 TYR A N 1
ATOM 612 C CA . TYR A 1 79 ? 6.700 -0.766 -5.857 1.00 97.25 79 TYR A CA 1
ATOM 613 C C . TYR A 1 79 ?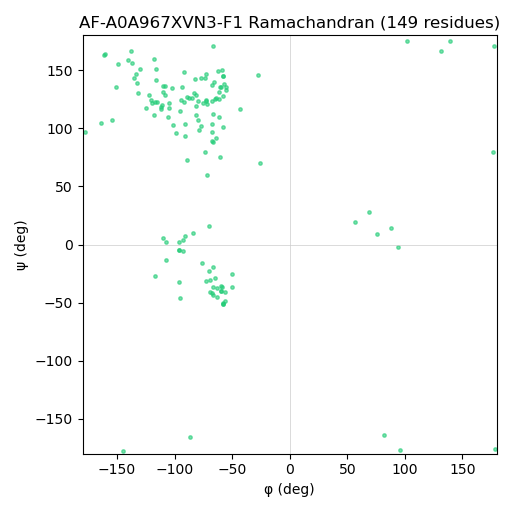 6.328 0.444 -5.019 1.00 97.25 79 TYR A C 1
ATOM 615 O O . TYR A 1 79 ? 6.806 1.543 -5.280 1.00 97.25 79 TYR A O 1
ATOM 623 N N . VAL A 1 80 ? 5.503 0.246 -3.999 1.00 97.44 80 VAL A N 1
ATOM 624 C CA . VAL A 1 80 ? 5.123 1.311 -3.069 1.00 97.44 80 VAL A CA 1
ATOM 625 C C . VAL A 1 80 ? 5.490 0.899 -1.654 1.00 97.44 80 VAL A C 1
ATOM 627 O O . VAL A 1 80 ? 5.122 -0.183 -1.199 1.00 97.44 80 VAL A O 1
ATOM 630 N N . VAL A 1 81 ? 6.208 1.774 -0.955 1.00 96.62 81 VAL A N 1
ATOM 631 C CA . VAL A 1 81 ? 6.508 1.648 0.471 1.00 96.62 81 VAL A CA 1
ATOM 632 C C . VAL A 1 81 ? 5.770 2.752 1.210 1.00 96.62 81 VAL A C 1
ATOM 634 O O . VAL A 1 81 ? 6.021 3.943 1.004 1.00 96.62 81 VAL A O 1
ATOM 637 N N . ARG A 1 82 ? 4.867 2.351 2.103 1.00 94.12 82 ARG A N 1
ATOM 638 C CA . ARG A 1 82 ? 4.228 3.279 3.028 1.00 94.12 82 ARG A CA 1
ATOM 639 C C . ARG A 1 82 ? 5.123 3.503 4.236 1.00 94.12 82 ARG A C 1
ATOM 641 O O . ARG A 1 82 ? 5.520 2.542 4.888 1.00 94.12 82 ARG A O 1
ATOM 648 N N . VAL A 1 83 ? 5.337 4.767 4.576 1.00 92.50 83 VAL A N 1
ATOM 649 C CA . VAL A 1 83 ? 6.041 5.200 5.788 1.00 92.50 83 VAL A CA 1
ATOM 650 C C . VAL A 1 83 ? 5.098 5.973 6.705 1.00 92.50 83 VAL A C 1
ATOM 652 O O . VAL A 1 83 ? 4.147 6.611 6.250 1.00 92.50 83 VAL A O 1
ATOM 655 N N . ALA A 1 84 ? 5.354 5.922 8.009 1.00 89.12 84 ALA A N 1
ATOM 656 C CA . ALA A 1 84 ? 4.589 6.649 9.016 1.00 89.12 84 ALA A CA 1
ATOM 657 C C . ALA A 1 84 ? 5.491 7.029 10.203 1.00 89.12 84 ALA A C 1
ATOM 659 O O . ALA A 1 84 ? 6.493 6.353 10.444 1.00 89.12 84 ALA A O 1
ATOM 660 N N . PRO A 1 85 ? 5.150 8.081 10.970 1.00 86.94 85 PRO A N 1
ATOM 661 C CA . PRO A 1 85 ? 5.922 8.477 12.142 1.00 86.94 85 PRO A CA 1
ATOM 662 C C . PRO A 1 85 ? 6.031 7.366 13.193 1.00 86.94 85 PRO A C 1
ATOM 664 O O . PRO A 1 85 ? 5.104 6.563 13.385 1.00 86.94 85 PRO A O 1
ATOM 667 N N . ALA A 1 86 ? 7.140 7.377 13.934 1.00 83.19 86 ALA A N 1
ATOM 668 C CA . ALA A 1 86 ? 7.304 6.555 15.126 1.00 83.19 86 ALA A CA 1
ATOM 669 C C . ALA A 1 86 ? 6.159 6.833 16.120 1.00 83.19 86 ALA A C 1
ATOM 671 O O . ALA A 1 86 ? 5.778 7.980 16.335 1.00 83.19 86 ALA A O 1
ATOM 672 N N . GLY A 1 87 ? 5.579 5.775 16.693 1.00 81.06 87 GLY A N 1
ATOM 673 C CA . GLY A 1 87 ? 4.391 5.873 17.555 1.00 81.06 87 GLY A CA 1
ATOM 674 C C . GLY A 1 87 ? 3.052 5.668 16.838 1.00 81.06 87 GLY A C 1
ATOM 675 O O . GLY A 1 87 ? 2.016 5.613 17.495 1.00 81.06 87 GLY A O 1
ATOM 676 N N . SER A 1 88 ? 3.050 5.471 15.515 1.00 83.50 88 SER A N 1
ATOM 677 C CA . SER A 1 88 ? 1.843 5.045 14.797 1.00 83.50 88 SER A CA 1
ATOM 678 C C . SER A 1 88 ? 1.314 3.719 15.361 1.00 83.50 88 SER A C 1
ATOM 680 O O . SER A 1 88 ? 2.053 2.728 15.452 1.00 83.50 88 SER A O 1
ATOM 682 N N . ALA A 1 89 ? 0.029 3.697 15.716 1.00 85.19 89 ALA A N 1
ATOM 683 C CA . ALA A 1 89 ? -0.650 2.565 16.340 1.00 85.19 89 ALA A CA 1
ATOM 684 C C . ALA A 1 89 ? -1.794 2.032 15.465 1.00 85.19 89 ALA A C 1
ATOM 686 O O . ALA A 1 89 ? -2.288 2.710 14.559 1.00 85.19 89 ALA A O 1
ATOM 687 N N . L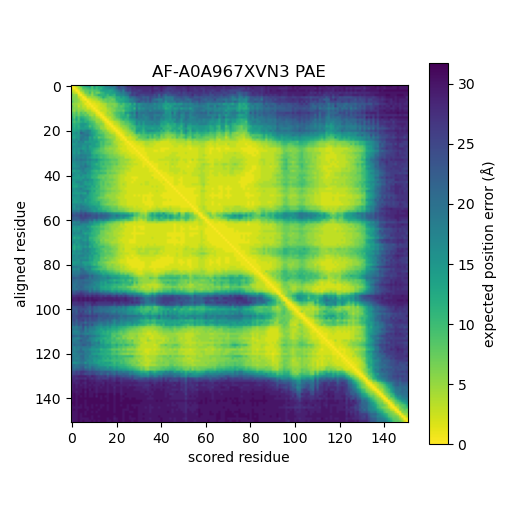YS A 1 90 ? -2.185 0.783 15.725 1.00 87.00 90 LYS A N 1
ATOM 688 C CA . LYS A 1 90 ? -3.420 0.203 15.193 1.00 87.00 90 LYS A CA 1
ATOM 689 C C . LYS A 1 90 ? -4.598 0.740 16.002 1.00 87.00 90 LYS A C 1
ATOM 691 O O . LYS A 1 90 ? -4.476 0.897 17.217 1.00 87.00 90 LYS A O 1
ATOM 696 N N . ALA A 1 91 ? -5.723 0.987 15.340 1.00 87.00 91 ALA A N 1
ATOM 697 C CA . ALA A 1 91 ? -6.978 1.204 16.044 1.00 87.00 91 ALA A CA 1
ATOM 698 C C . ALA A 1 91 ? -7.417 -0.108 16.712 1.00 87.00 91 ALA A C 1
ATOM 700 O O . ALA A 1 91 ? -7.301 -1.183 16.119 1.00 87.00 91 ALA A O 1
ATOM 701 N N . VAL A 1 92 ? -7.885 -0.009 17.952 1.00 84.19 92 VAL A N 1
ATOM 702 C CA . VAL A 1 92 ? -8.411 -1.122 18.749 1.00 84.19 92 VAL A CA 1
ATOM 703 C C . VAL A 1 92 ? -9.725 -0.647 19.350 1.00 84.19 92 VAL A C 1
ATOM 705 O O . VAL A 1 92 ? -9.807 0.504 19.790 1.00 84.19 92 VAL A O 1
ATOM 708 N N . LEU A 1 93 ? -10.735 -1.514 19.360 1.00 80.81 93 LEU A N 1
ATOM 709 C CA . LEU A 1 93 ? -12.023 -1.218 19.981 1.00 80.81 93 LEU A CA 1
ATOM 710 C C . LEU A 1 93 ? -11.820 -0.977 21.488 1.00 80.81 93 LEU A C 1
ATOM 712 O O . LEU A 1 93 ? -11.200 -1.794 22.167 1.00 80.81 93 LEU A O 1
ATOM 716 N N . LYS A 1 94 ? -12.267 0.179 21.997 1.00 70.19 94 LYS A N 1
ATOM 717 C CA . LYS A 1 94 ? -11.947 0.647 23.361 1.00 70.19 94 LYS A CA 1
ATOM 718 C C . LYS A 1 94 ? -13.007 0.342 24.420 1.00 70.19 94 LYS A C 1
ATOM 720 O O . LYS A 1 94 ? -12.749 0.623 25.589 1.00 70.19 94 LYS A O 1
ATOM 725 N N . GLU A 1 95 ? -14.162 -0.210 24.064 1.00 57.06 95 GLU A N 1
ATOM 726 C CA . GLU A 1 95 ? -15.166 -0.540 25.080 1.00 57.06 95 GLU A CA 1
ATOM 727 C C . GLU A 1 95 ? -14.739 -1.764 25.908 1.00 57.06 95 GLU A C 1
ATOM 729 O O . GLU A 1 95 ? -13.980 -2.605 25.431 1.00 57.06 95 GLU A O 1
ATOM 734 N N . HIS A 1 96 ? -15.126 -1.765 27.190 1.00 44.41 96 HIS A N 1
ATOM 735 C CA . HIS A 1 96 ? -14.723 -2.665 28.284 1.00 44.41 96 HIS A CA 1
ATOM 736 C C . HIS A 1 96 ? -14.284 -4.088 27.858 1.00 44.41 96 HIS A C 1
ATOM 738 O O . HIS A 1 96 ? -14.928 -4.737 27.049 1.00 44.41 96 HIS A O 1
ATOM 744 N N . PRO A 1 97 ? -13.312 -4.668 28.581 1.00 53.44 97 PRO A N 1
ATOM 745 C CA . PRO A 1 97 ? -11.940 -5.015 28.165 1.00 53.44 97 PRO A CA 1
ATOM 746 C C . PRO A 1 97 ? -11.679 -5.277 26.664 1.00 53.44 97 PRO A C 1
ATOM 748 O O . PRO A 1 97 ? -11.310 -6.378 26.260 1.00 53.44 97 PRO A O 1
ATOM 751 N N . GLY A 1 98 ? -11.740 -4.230 25.840 1.00 60.34 98 GLY A N 1
ATOM 752 C CA . GLY A 1 98 ? -11.140 -4.218 24.502 1.00 60.34 98 GLY A CA 1
ATOM 753 C C . GLY A 1 98 ? -11.816 -5.140 23.490 1.00 60.34 98 GLY A C 1
ATOM 754 O O . GLY A 1 98 ? -11.154 -5.642 22.575 1.00 60.34 98 GLY A O 1
ATOM 755 N N . GLY A 1 99 ? -13.111 -5.394 23.669 1.00 65.44 99 GLY A N 1
ATOM 756 C CA . GLY A 1 99 ? -13.849 -6.312 22.823 1.00 65.44 99 GLY A CA 1
ATOM 757 C C . GLY A 1 99 ? -15.354 -6.110 22.870 1.00 65.44 99 GLY A C 1
ATOM 758 O O . GLY A 1 99 ? -15.873 -5.457 23.769 1.00 65.44 99 GLY A O 1
ATOM 759 N N . LEU A 1 100 ? -16.049 -6.677 21.885 1.00 73.69 100 LEU A N 1
ATOM 760 C CA . LEU A 1 100 ? -17.509 -6.696 21.882 1.00 73.69 100 LEU A CA 1
ATOM 761 C C . LEU A 1 100 ? -17.993 -7.519 23.088 1.00 73.69 100 LEU A C 1
ATOM 763 O O . LEU A 1 100 ? -17.532 -8.660 23.265 1.00 73.69 100 LEU A O 1
ATOM 767 N N . PRO A 1 101 ? -18.872 -6.951 23.932 1.00 75.12 101 PRO A N 1
ATOM 768 C CA . PRO A 1 101 ? -19.420 -7.656 25.075 1.00 75.12 101 PRO A CA 1
ATOM 769 C C . PRO A 1 101 ? -20.456 -8.699 24.638 1.00 75.12 101 PRO A C 1
ATOM 771 O O . PRO A 1 101 ? -21.247 -8.470 23.727 1.00 75.12 101 PRO A O 1
ATOM 774 N N . ASP A 1 102 ? -20.475 -9.834 25.332 1.00 74.19 102 ASP A N 1
ATOM 775 C CA . ASP A 1 102 ? -21.606 -10.765 25.347 1.00 74.19 102 ASP A CA 1
ATOM 776 C C . ASP A 1 102 ? -22.830 -10.117 26.033 1.00 74.19 102 ASP A C 1
ATOM 778 O O . ASP A 1 102 ? -22.702 -9.088 26.701 1.00 74.19 102 ASP A O 1
ATOM 782 N N . GLN A 1 103 ? -24.008 -10.748 25.969 1.00 72.88 103 GLN A N 1
ATOM 783 C CA . GLN A 1 103 ? -25.234 -10.312 26.660 1.00 72.88 103 GLN A CA 1
ATOM 784 C C . GLN A 1 103 ? -25.018 -10.028 28.160 1.00 72.88 103 GLN A C 1
ATOM 786 O O . GLN A 1 103 ? -25.737 -9.232 28.760 1.00 72.88 103 GLN A O 1
ATOM 791 N N . LYS A 1 104 ? -24.008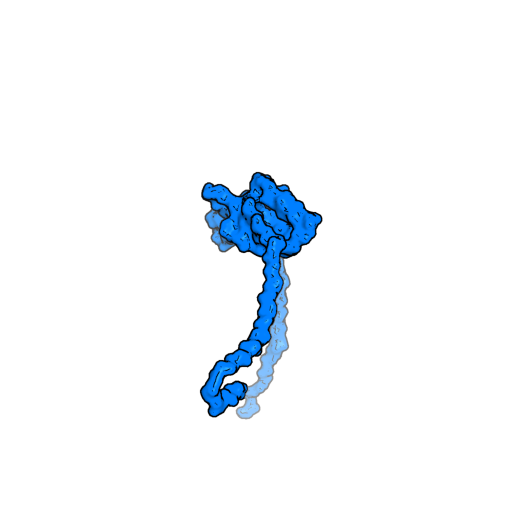 -10.658 28.778 1.00 73.56 104 LYS A N 1
ATOM 792 C CA . LYS A 1 104 ? -23.618 -10.477 30.188 1.00 73.56 104 LYS A CA 1
ATOM 793 C C . LYS A 1 104 ? -22.563 -9.384 30.425 1.00 73.56 104 LYS A C 1
ATOM 795 O O . LYS A 1 104 ? -22.037 -9.286 31.531 1.00 73.56 104 LYS A O 1
ATOM 800 N N . GLY A 1 105 ? -22.199 -8.598 29.412 1.00 73.38 105 GLY A N 1
ATOM 801 C CA . GLY A 1 105 ? -21.206 -7.521 29.520 1.00 73.38 105 GLY A CA 1
ATOM 802 C C . GLY A 1 105 ? -19.745 -7.990 29.566 1.00 73.38 105 GLY A C 1
ATOM 803 O O . GLY A 1 105 ? -18.852 -7.193 29.842 1.00 73.38 105 GLY A O 1
ATOM 804 N N . THR A 1 106 ? -19.481 -9.279 29.327 1.00 76.44 106 THR A N 1
ATOM 805 C CA . THR A 1 106 ? -18.118 -9.837 29.309 1.00 76.44 106 THR A CA 1
ATOM 806 C C . THR A 1 106 ? -17.544 -9.728 27.896 1.00 76.44 106 THR A C 1
ATOM 808 O O . THR A 1 106 ? -18.196 -10.203 26.968 1.00 76.44 106 THR A O 1
ATOM 811 N N . PRO A 1 107 ? -16.352 -9.147 27.685 1.00 75.50 107 PRO A N 1
ATOM 812 C CA . PRO A 1 107 ? -15.765 -9.047 26.355 1.00 75.50 107 PRO A CA 1
ATOM 813 C C . PRO A 1 107 ? -15.283 -10.415 25.897 1.00 75.50 107 PRO A C 1
ATOM 815 O O . PRO A 1 107 ? -14.467 -11.064 26.553 1.00 75.50 107 PRO A O 1
ATOM 818 N N . ILE A 1 108 ? -15.767 -10.840 24.743 1.00 78.44 108 ILE A N 1
ATOM 819 C CA . ILE A 1 108 ? -15.400 -12.137 24.170 1.00 78.44 108 ILE A CA 1
ATOM 820 C C . ILE A 1 108 ? -14.671 -11.987 22.837 1.00 78.44 108 ILE A C 1
ATOM 822 O O . ILE A 1 108 ? -13.845 -12.829 22.492 1.00 78.44 108 ILE A O 1
ATOM 826 N N . ILE A 1 109 ? -14.919 -10.899 22.103 1.00 81.88 109 ILE A N 1
ATOM 827 C CA . ILE A 1 109 ? -14.381 -10.704 20.754 1.00 81.88 109 ILE A CA 1
ATOM 828 C C . ILE A 1 109 ? -13.487 -9.474 20.734 1.00 81.88 109 ILE A C 1
ATOM 830 O O . ILE A 1 109 ? -13.969 -8.348 20.819 1.00 81.88 109 ILE A O 1
ATOM 834 N N . LYS A 1 110 ? -12.181 -9.680 20.557 1.00 84.12 110 LYS A N 1
ATOM 835 C CA . LYS A 1 110 ? -11.223 -8.592 20.345 1.00 84.12 110 LYS A CA 1
ATOM 836 C C . LYS A 1 110 ? -11.246 -8.146 18.882 1.00 84.12 110 LYS A C 1
ATOM 838 O O . LYS A 1 110 ? -11.040 -8.963 17.987 1.00 84.12 110 LYS A O 1
ATOM 843 N N . VAL A 1 111 ? -11.400 -6.844 18.651 1.00 85.38 111 VAL A N 1
ATOM 844 C CA . VAL A 1 111 ? -11.348 -6.237 17.312 1.00 85.38 111 VAL A CA 1
ATOM 845 C C . VAL A 1 111 ? -10.172 -5.265 17.230 1.00 85.38 111 VAL A C 1
ATOM 847 O O . VAL A 1 111 ? -10.075 -4.313 18.007 1.00 85.38 111 VAL A O 1
ATOM 850 N N . GLU A 1 112 ? -9.272 -5.496 16.273 1.00 88.88 112 GLU A N 1
ATOM 851 C CA . GLU A 1 112 ? -8.167 -4.591 15.951 1.00 88.88 112 GLU A CA 1
ATOM 852 C C . GLU A 1 112 ? -8.049 -4.369 14.442 1.00 88.88 112 GLU A C 1
ATOM 854 O O . GLU A 1 112 ? -8.287 -5.270 13.638 1.00 88.88 112 GLU A O 1
ATOM 859 N N . ALA A 1 113 ? -7.636 -3.166 14.048 1.00 90.19 113 ALA A N 1
ATOM 860 C CA . ALA A 1 113 ? -7.348 -2.872 12.655 1.00 90.19 113 ALA A CA 1
ATOM 861 C C . ALA A 1 113 ? -6.142 -3.693 12.167 1.00 90.19 113 ALA A C 1
ATOM 863 O O . ALA A 1 113 ? -5.119 -3.815 12.850 1.00 90.19 113 ALA A O 1
ATOM 864 N N . ILE A 1 114 ? -6.217 -4.199 10.935 1.00 90.94 114 ILE A N 1
ATOM 865 C CA . ILE A 1 114 ? -5.136 -4.998 10.336 1.00 90.94 114 ILE A CA 1
ATOM 866 C C . ILE A 1 114 ? -3.816 -4.213 10.241 1.00 90.94 114 ILE A C 1
ATOM 868 O O . ILE A 1 114 ? -2.743 -4.759 10.492 1.00 90.94 114 ILE A O 1
ATOM 872 N N . ASN A 1 115 ? -3.895 -2.908 9.969 1.00 90.56 115 ASN A N 1
ATOM 873 C CA . ASN A 1 115 ? -2.758 -2.020 9.752 1.00 90.56 115 ASN A CA 1
ATOM 874 C C . ASN A 1 115 ? -2.864 -0.759 10.611 1.00 90.56 115 ASN A C 1
ATOM 876 O O . ASN A 1 115 ? -3.956 -0.265 10.889 1.00 90.56 115 ASN A O 1
ATOM 880 N N . LYS A 1 116 ? -1.709 -0.192 10.964 1.00 90.38 116 LYS A N 1
ATOM 881 C CA . LYS A 1 116 ? -1.613 1.094 11.667 1.00 90.38 116 LYS A CA 1
ATOM 882 C C . LYS A 1 116 ? -2.194 2.232 10.821 1.00 90.38 116 LYS A C 1
ATOM 884 O O . LYS A 1 116 ? -2.096 2.199 9.592 1.00 90.38 116 LYS A O 1
ATOM 889 N N . GLY A 1 117 ? -2.740 3.252 11.472 1.00 87.38 117 GLY A N 1
ATOM 890 C CA . GLY A 1 117 ? -3.245 4.462 10.816 1.00 87.38 117 GLY A CA 1
ATOM 891 C C . GLY A 1 117 ? -4.648 4.857 11.264 1.00 87.38 117 GLY A C 1
ATOM 892 O O . GLY A 1 117 ? -5.354 4.081 11.901 1.00 87.38 117 GLY A O 1
ATOM 893 N N . GLN A 1 118 ? -5.034 6.084 10.913 1.00 87.06 118 GLN A N 1
ATOM 894 C CA . GLN A 1 118 ? -6.307 6.684 11.325 1.00 87.06 118 GLN A CA 1
ATOM 895 C C . GLN A 1 118 ? -7.527 6.036 10.663 1.00 87.06 118 GLN A C 1
ATOM 897 O O . GLN A 1 118 ? -8.601 6.078 11.252 1.00 87.06 118 GLN A O 1
ATOM 902 N N . TRP A 1 119 ? -7.355 5.387 9.505 1.00 88.31 119 TRP A N 1
ATOM 903 C CA . TRP A 1 119 ? -8.412 4.652 8.799 1.00 88.31 119 TRP A CA 1
ATOM 904 C C . TRP A 1 119 ? -9.167 3.673 9.713 1.00 88.31 119 TRP A C 1
ATOM 906 O O . TRP A 1 119 ? -10.381 3.534 9.626 1.00 88.31 119 TRP A O 1
ATOM 916 N N . GLY A 1 120 ? -8.451 3.043 10.653 1.00 86.50 120 GLY A N 1
ATOM 917 C CA . GLY A 1 120 ? -9.030 2.083 11.586 1.00 86.50 120 GLY A CA 1
ATOM 918 C C . GLY A 1 120 ? -10.024 2.696 12.578 1.00 86.50 120 GLY A C 1
ATOM 919 O O . GLY A 1 120 ? -10.827 1.965 13.142 1.00 86.50 120 GLY A O 1
ATOM 920 N N . ASN A 1 121 ? -9.996 4.017 12.785 1.00 87.75 121 ASN A N 1
ATOM 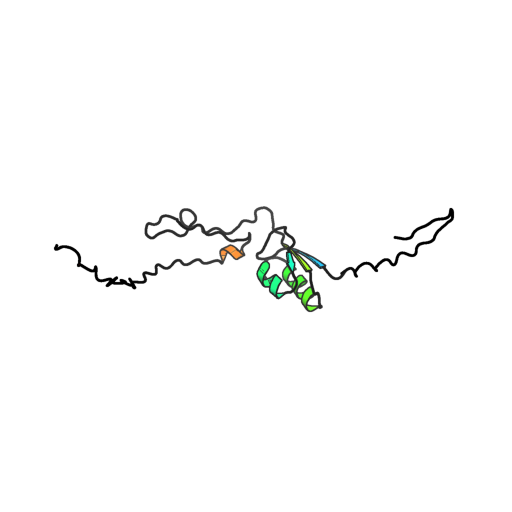921 C CA . ASN A 1 121 ? -10.940 4.712 13.664 1.00 87.75 121 ASN A CA 1
ATOM 922 C C . ASN A 1 121 ? -12.325 4.889 13.021 1.00 87.75 121 ASN A C 1
ATOM 924 O O . ASN A 1 121 ? -13.269 5.218 13.727 1.00 87.75 121 ASN A O 1
ATOM 928 N N . GLY A 1 122 ? -12.435 4.711 11.700 1.00 86.62 122 GLY A N 1
ATOM 929 C CA . GLY A 1 122 ? -13.705 4.738 10.971 1.00 86.62 122 GLY A CA 1
ATOM 930 C C . GLY A 1 122 ? -14.353 3.361 10.812 1.00 86.62 122 GLY A C 1
ATOM 931 O O . GLY A 1 122 ? -15.354 3.250 10.114 1.00 86.62 122 GLY A O 1
ATOM 932 N N . ILE A 1 123 ? -13.773 2.308 11.400 1.00 87.12 123 ILE A N 1
ATOM 933 C CA . ILE A 1 123 ? -14.347 0.962 11.351 1.00 87.12 123 ILE A CA 1
ATOM 934 C C . ILE A 1 123 ? -15.428 0.860 12.424 1.00 87.12 123 ILE A C 1
ATOM 936 O O . ILE A 1 123 ? -15.136 0.962 13.616 1.00 87.12 123 ILE A O 1
ATOM 940 N N . GLU A 1 124 ? -16.654 0.598 11.991 1.00 86.25 124 GLU A N 1
ATOM 941 C CA . GLU A 1 124 ? -17.777 0.267 12.858 1.00 86.25 124 GLU A CA 1
ATOM 942 C C . GLU A 1 124 ? -18.026 -1.243 12.809 1.00 86.25 124 GLU A C 1
ATOM 944 O O . GLU A 1 124 ? -18.002 -1.855 11.740 1.00 86.25 124 GLU A O 1
ATOM 949 N N . VAL A 1 125 ? -18.221 -1.854 13.977 1.00 83.88 125 VAL A N 1
ATOM 950 C CA . VAL A 1 125 ? -18.550 -3.276 14.091 1.00 83.88 125 VAL A CA 1
ATOM 951 C C . VAL A 1 125 ? -19.833 -3.397 14.887 1.00 83.88 125 VAL A C 1
ATOM 953 O O . VAL A 1 125 ? -19.874 -3.026 16.057 1.00 83.88 125 VAL A O 1
ATOM 956 N N . VAL A 1 126 ? -20.859 -3.936 14.239 1.00 83.44 126 VAL A N 1
ATOM 957 C CA . VAL A 1 126 ? -22.161 -4.204 14.842 1.00 83.44 126 VAL A CA 1
ATOM 958 C C . VAL A 1 126 ? -22.297 -5.712 15.003 1.00 83.44 126 VAL A C 1
ATOM 960 O O . VAL A 1 126 ? -22.049 -6.468 14.064 1.00 83.44 126 VAL A O 1
ATOM 963 N N . ALA A 1 127 ? -22.650 -6.144 16.209 1.00 78.75 127 ALA A N 1
ATOM 964 C CA . ALA A 1 127 ? -23.024 -7.519 16.491 1.00 78.75 127 ALA A CA 1
ATOM 965 C C . ALA A 1 127 ? -24.520 -7.542 16.801 1.00 78.75 127 ALA A C 1
ATOM 967 O O . ALA A 1 127 ? -24.967 -6.890 17.745 1.00 78.75 127 ALA A O 1
ATOM 968 N N . GLU A 1 128 ? -25.281 -8.285 16.007 1.00 80.75 128 GLU A N 1
ATOM 969 C CA . GLU A 1 128 ? -26.714 -8.480 16.209 1.00 80.75 128 GLU A CA 1
ATOM 970 C C . GLU A 1 128 ? -26.958 -9.924 16.641 1.00 80.75 128 GLU A C 1
ATOM 972 O O . GLU A 1 128 ? -26.345 -10.860 16.123 1.00 80.75 128 GLU A O 1
ATOM 977 N N . ALA A 1 129 ? -27.822 -10.108 17.638 1.00 75.31 129 ALA A N 1
ATOM 978 C CA . ALA A 1 129 ? -28.242 -11.434 18.053 1.00 75.31 129 ALA A CA 1
ATOM 979 C C . ALA A 1 129 ? -29.350 -11.910 17.111 1.00 75.31 129 ALA A C 1
ATOM 981 O O . ALA A 1 129 ? -30.461 -11.386 17.148 1.00 75.31 129 ALA A O 1
ATOM 982 N N . GLU A 1 130 ? -29.052 -12.915 16.295 1.00 76.81 130 GLU A N 1
ATOM 983 C CA . GLU A 1 130 ? -30.045 -13.589 15.467 1.00 76.81 130 GLU A CA 1
ATOM 984 C C . GLU A 1 130 ? -30.359 -14.958 16.083 1.00 76.81 130 GLU A C 1
ATOM 986 O O . GLU A 1 130 ? -29.481 -15.808 16.236 1.00 76.81 130 GLU A O 1
ATOM 991 N N . SER A 1 131 ? -31.615 -15.156 16.488 1.00 69.88 131 SER A N 1
ATOM 992 C CA . SER A 1 131 ? -32.139 -16.464 16.886 1.00 69.88 131 SER A CA 1
ATOM 993 C C . SER A 1 131 ? -32.946 -17.003 15.718 1.00 69.88 131 SER A C 1
ATOM 995 O O . SER A 1 131 ? -34.066 -16.556 15.480 1.00 69.88 131 SER A O 1
ATOM 997 N N . THR A 1 132 ? -32.385 -17.943 14.962 1.00 62.34 132 THR A N 1
ATOM 998 C CA . THR A 1 132 ? -33.191 -18.738 14.035 1.00 62.34 132 THR A CA 1
ATOM 999 C C . THR A 1 132 ? -33.943 -19.780 14.860 1.00 62.34 132 THR A C 1
ATOM 1001 O O . THR A 1 132 ? -33.370 -20.786 15.262 1.00 62.34 132 THR A O 1
ATOM 1004 N N . ASP A 1 133 ? -35.231 -19.540 15.110 1.00 54.59 133 ASP A N 1
ATOM 1005 C CA . ASP A 1 133 ? -36.159 -20.481 15.768 1.00 54.59 133 ASP A CA 1
ATOM 1006 C C . ASP A 1 133 ? -36.512 -21.704 14.890 1.00 54.59 133 ASP A C 1
ATOM 1008 O O . ASP A 1 133 ? -37.462 -22.438 15.159 1.00 54.59 133 ASP A O 1
ATOM 1012 N N . GLU A 1 134 ? -35.749 -21.966 13.827 1.00 53.38 134 GLU A N 1
ATOM 1013 C CA . GLU A 1 134 ? -35.943 -23.127 12.963 1.00 53.38 134 GLU A CA 1
ATOM 1014 C C . GLU A 1 134 ? -35.127 -24.314 13.493 1.00 53.38 134 GLU A C 1
ATOM 1016 O O . GLU A 1 134 ? -34.096 -24.724 12.959 1.00 53.38 134 GLU A O 1
ATOM 1021 N N . LEU A 1 135 ? -35.605 -24.881 14.601 1.00 51.09 135 LEU A N 1
ATOM 1022 C CA . LEU A 1 135 ? -35.250 -26.240 14.987 1.00 51.09 135 LEU A CA 1
ATOM 1023 C C . LEU A 1 135 ? -35.876 -27.188 13.960 1.00 51.09 135 LEU A C 1
ATOM 1025 O O . LEU A 1 135 ? -37.047 -27.552 14.073 1.00 51.09 135 LEU A O 1
ATOM 1029 N N . ILE A 1 136 ? -35.096 -27.616 12.965 1.00 56.44 136 ILE A N 1
ATOM 1030 C CA . ILE A 1 136 ? -35.445 -28.794 12.167 1.00 56.44 136 ILE A CA 1
ATOM 1031 C C . ILE A 1 136 ? -35.341 -29.996 13.111 1.00 56.44 136 ILE A C 1
ATOM 1033 O O . ILE A 1 136 ? -34.287 -30.611 13.272 1.00 56.44 136 ILE A O 1
ATOM 1037 N N . LEU A 1 137 ? -36.450 -30.302 13.784 1.00 46.09 137 LEU A N 1
ATOM 1038 C CA . LEU A 1 137 ? -36.689 -31.605 14.378 1.00 46.09 137 LEU A CA 1
ATOM 1039 C C . LEU A 1 137 ? -36.764 -32.593 13.220 1.00 46.09 137 LEU A C 1
ATOM 1041 O O . LEU A 1 137 ? -37.818 -32.810 12.626 1.00 46.09 137 LEU A O 1
ATOM 1045 N N . THR A 1 138 ? -35.629 -33.189 12.875 1.00 45.59 138 THR A N 1
ATOM 1046 C CA . THR A 1 138 ? -35.637 -34.438 12.130 1.00 45.59 138 THR A CA 1
ATOM 1047 C C . THR A 1 138 ? -36.224 -35.474 13.083 1.00 45.59 138 THR A C 1
ATOM 1049 O O . THR A 1 138 ? -35.495 -36.089 13.863 1.00 45.59 138 THR A O 1
ATOM 1052 N N . GLU A 1 139 ? -37.552 -35.626 13.092 1.00 52.12 139 GLU A N 1
ATOM 1053 C CA . GLU A 1 139 ? -38.166 -36.834 13.629 1.00 52.12 139 GLU A CA 1
ATOM 1054 C C . GLU A 1 139 ? -37.575 -37.989 12.827 1.00 52.12 139 GLU A C 1
ATOM 1056 O O . GLU A 1 139 ? -37.893 -38.212 11.659 1.00 52.12 139 GLU A O 1
ATOM 1061 N N . LEU A 1 140 ? -36.602 -38.666 13.432 1.00 43.31 140 LEU A N 1
ATOM 1062 C CA . LEU A 1 140 ? -36.021 -39.869 12.880 1.00 43.31 140 LEU A CA 1
ATOM 1063 C C . LEU A 1 140 ? -37.071 -40.965 13.073 1.00 43.31 140 LEU A C 1
ATOM 1065 O O . LEU A 1 140 ? -37.008 -41.750 14.016 1.00 43.31 140 LEU A O 1
ATOM 1069 N N . GLU A 1 141 ? -38.069 -40.995 12.192 1.00 50.25 141 GLU A N 1
ATOM 1070 C CA . GLU A 1 141 ? -39.026 -42.091 12.069 1.00 50.25 141 GLU A CA 1
ATOM 1071 C C . GLU A 1 141 ? -38.309 -43.298 11.435 1.00 50.25 141 GLU A C 1
ATOM 1073 O O . GLU A 1 141 ? -38.626 -43.779 10.353 1.00 50.25 141 GLU A O 1
ATOM 1078 N N . ALA A 1 142 ? -37.260 -43.783 12.101 1.00 47.97 142 ALA A N 1
ATOM 1079 C CA . ALA A 1 142 ? -36.729 -45.108 11.863 1.00 47.97 142 ALA A CA 1
ATOM 1080 C C . ALA A 1 142 ? -37.459 -46.036 12.830 1.00 47.97 142 ALA A C 1
ATOM 1082 O O . ALA A 1 142 ? -37.083 -46.172 13.996 1.00 47.97 142 ALA A O 1
ATOM 1083 N N . ALA A 1 143 ? -38.546 -46.635 12.339 1.00 48.31 143 ALA A N 1
ATOM 1084 C CA . ALA A 1 143 ? -39.221 -47.741 12.995 1.00 48.31 143 ALA A CA 1
ATOM 1085 C C . ALA A 1 143 ? -38.174 -48.739 13.510 1.00 48.31 143 ALA A C 1
ATOM 1087 O O . ALA A 1 143 ? -37.420 -49.314 12.728 1.00 48.31 143 ALA A O 1
ATOM 1088 N N . ILE A 1 144 ? -38.109 -48.921 14.830 1.00 55.69 144 ILE A N 1
ATOM 1089 C CA . ILE A 1 144 ? -37.345 -50.003 15.448 1.00 55.69 144 ILE A CA 1
ATOM 1090 C C . ILE A 1 144 ? -38.065 -51.295 15.041 1.00 55.69 144 ILE A C 1
ATOM 1092 O O . ILE A 1 144 ? -39.200 -51.490 15.487 1.00 55.69 144 ILE A O 1
ATOM 1096 N N . PRO A 1 145 ? -37.478 -52.180 14.213 1.00 49.66 145 PRO A N 1
ATOM 1097 C CA . PRO A 1 145 ? -38.100 -53.462 13.939 1.00 49.66 145 PRO A CA 1
ATOM 1098 C C . PRO A 1 145 ? -38.071 -54.285 15.231 1.00 49.66 145 PRO A C 1
ATOM 1100 O O . PRO A 1 145 ? -37.033 -54.800 15.646 1.00 49.66 145 PRO A O 1
ATOM 1103 N N . ARG A 1 146 ? -39.221 -54.379 15.903 1.00 56.72 146 ARG A N 1
ATOM 1104 C CA . ARG A 1 146 ? -39.486 -55.460 16.850 1.00 56.72 146 ARG A CA 1
ATOM 1105 C C . ARG A 1 146 ? -39.859 -56.674 16.022 1.00 56.72 146 ARG A C 1
ATOM 1107 O O . ARG A 1 146 ? -40.999 -56.755 15.602 1.00 56.72 146 ARG A O 1
ATOM 1114 N N . ASP A 1 147 ? -38.900 -57.564 15.804 1.00 48.47 147 ASP A N 1
ATOM 1115 C CA . ASP A 1 147 ? -39.164 -58.989 15.607 1.00 48.47 147 ASP A CA 1
ATOM 1116 C C . ASP A 1 147 ? -37.870 -59.784 15.789 1.00 48.47 147 ASP A C 1
ATOM 1118 O O . ASP A 1 147 ? -36.987 -59.754 14.935 1.00 48.47 147 ASP A O 1
ATOM 1122 N N . ALA A 1 148 ? -37.766 -60.462 16.937 1.00 48.16 148 ALA A N 1
ATOM 1123 C CA . ALA A 1 148 ? -37.173 -61.794 17.083 1.00 48.16 148 ALA A CA 1
ATOM 1124 C C . ALA A 1 148 ? -37.147 -62.211 18.569 1.00 48.16 148 ALA A C 1
ATOM 1126 O O . ALA A 1 148 ? -36.108 -62.154 19.225 1.00 48.16 148 ALA A O 1
ATOM 1127 N N . SER A 1 149 ? -38.280 -62.680 19.096 1.00 41.72 149 SER A N 1
ATOM 1128 C CA . SER A 1 149 ? -38.266 -63.821 20.020 1.00 41.72 149 SER A CA 1
ATOM 1129 C C . SER A 1 149 ? -39.607 -64.546 19.970 1.00 41.72 149 SER A C 1
ATOM 1131 O O . SER A 1 149 ? -40.594 -64.014 20.465 1.00 41.72 149 SER A O 1
ATOM 1133 N N . GLU A 1 150 ? -39.626 -65.732 19.366 1.00 40.62 150 GLU A N 1
ATOM 1134 C CA . GLU A 1 150 ? -40.198 -66.950 19.961 1.00 40.62 150 GLU A CA 1
ATOM 1135 C C . GLU A 1 150 ? -39.996 -68.136 19.006 1.00 40.62 150 GLU A C 1
ATOM 1137 O O . GLU A 1 150 ? -40.740 -68.351 18.049 1.00 40.62 150 GLU A O 1
ATOM 1142 N N . ALA A 1 151 ? -38.934 -68.889 19.289 1.00 36.34 151 ALA A N 1
ATOM 1143 C CA . ALA A 1 151 ? -38.946 -70.344 19.360 1.00 36.34 151 ALA A CA 1
ATOM 1144 C C . ALA A 1 151 ? -38.123 -70.734 20.595 1.00 36.34 151 ALA A C 1
ATOM 1146 O O .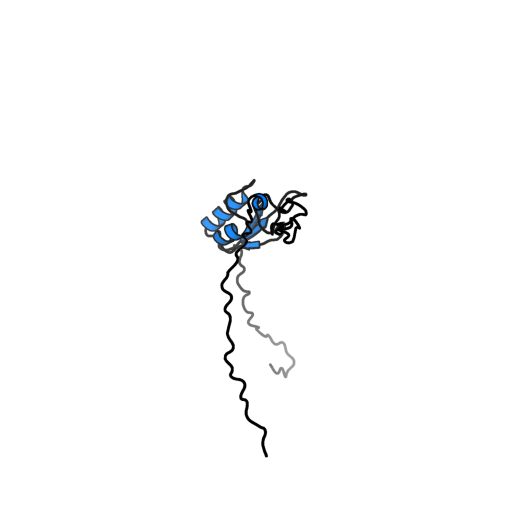 ALA A 1 151 ? -37.076 -70.078 20.814 1.00 36.34 151 ALA A O 1
#

Sequence (151 aa):
MIDLRTPGVYIREVETQAPPGLRLDITGFVGQAERGPLDLPQPLPSWGQYLQVFGDFGGFGYLPYTVFAFFANGGERCYVVRVAPAGSAKAVLKEHPGGLPDQKGTPIIKVEAINKGQWGNGIEVVAEAESTDELILTELEAAIPRDASEA